Protein AF-A0A9P6A2V2-F1 (afdb_monomer_lite)

Secondary structure (DSSP, 8-state):
--HHHHHHHHHHSTTTHHHHHHH-S-TT-TT--HHHHHHHHHTT-SHHHHHHHHHHHHHH-TTTT-GGGG-HHHHHHHHTT-HHHHHHHHHHTS-----HHHHHHHHHHHTT-

Sequence (113 aa):
MTFPFVHQYAVDTPSTSAQALALAPNASDPSISNDTMNAVRALVLEDRLSFASGMWFYKASGPEKIGCTGNSTLVEGLKAETEQGWADYITNCIFTTVTDERKSVWRKTLAAI

Structure (mmCIF, N/CA/C/O backbone):
data_AF-A0A9P6A2V2-F1
#
_entry.id   AF-A0A9P6A2V2-F1
#
loop_
_atom_site.group_PDB
_atom_site.id
_atom_site.type_symbol
_atom_site.label_atom_id
_atom_site.label_alt_id
_atom_site.label_comp_id
_atom_site.label_asym_id
_atom_site.label_entity_id
_atom_site.label_seq_id
_atom_site.pdbx_PDB_ins_code
_atom_site.Cartn_x
_atom_site.Cartn_y
_atom_site.Cartn_z
_atom_site.occupancy
_atom_site.B_iso_or_equiv
_atom_site.auth_seq_id
_atom_site.auth_comp_id
_atom_site.auth_asym_id
_atom_site.auth_atom_id
_atom_site.pdbx_PDB_model_num
ATOM 1 N N . MET A 1 1 ? 3.263 9.381 -7.282 1.00 50.22 1 MET A N 1
ATOM 2 C CA . MET A 1 1 ? 3.540 8.273 -8.223 1.00 50.22 1 MET A CA 1
ATOM 3 C C . MET A 1 1 ? 3.816 7.029 -7.379 1.00 50.22 1 MET A C 1
ATOM 5 O O . MET A 1 1 ? 4.692 7.097 -6.531 1.00 50.22 1 MET A O 1
ATOM 9 N N . THR A 1 2 ? 3.025 5.957 -7.501 1.00 78.12 2 THR A N 1
ATOM 10 C CA . THR A 1 2 ? 3.068 4.754 -6.626 1.00 78.12 2 THR A CA 1
ATOM 11 C C . THR A 1 2 ? 4.032 3.664 -7.109 1.00 78.12 2 THR A C 1
ATOM 13 O O . THR A 1 2 ? 4.182 2.638 -6.448 1.00 78.12 2 THR A O 1
ATOM 16 N N . PHE A 1 3 ? 4.694 3.884 -8.250 1.00 92.19 3 PHE A N 1
ATOM 17 C CA . PHE A 1 3 ? 5.573 2.909 -8.896 1.00 92.19 3 PHE A CA 1
ATOM 18 C C . PHE A 1 3 ? 6.668 2.332 -7.979 1.00 92.19 3 PHE A C 1
ATOM 20 O O . PHE A 1 3 ? 6.820 1.110 -7.998 1.00 92.19 3 PHE A O 1
ATOM 27 N N . PRO A 1 4 ? 7.347 3.115 -7.109 1.00 94.00 4 PRO A N 1
ATOM 28 C CA . PRO A 1 4 ? 8.347 2.555 -6.199 1.00 94.00 4 PRO A CA 1
ATOM 29 C C . PRO A 1 4 ? 7.811 1.429 -5.305 1.00 94.00 4 PRO A C 1
ATOM 31 O O . PRO A 1 4 ? 8.504 0.440 -5.097 1.00 94.00 4 PRO A O 1
ATOM 34 N N . PHE A 1 5 ? 6.564 1.523 -4.829 1.00 95.12 5 PHE A N 1
ATOM 35 C CA . PHE A 1 5 ? 5.960 0.470 -4.006 1.00 95.12 5 PHE A CA 1
ATOM 36 C C . PHE A 1 5 ? 5.561 -0.761 -4.821 1.00 95.12 5 PHE A C 1
ATOM 38 O O . PHE A 1 5 ? 5.755 -1.880 -4.360 1.00 95.12 5 PHE A O 1
ATOM 45 N N . VAL A 1 6 ? 5.035 -0.573 -6.037 1.00 96.69 6 VAL A N 1
ATOM 46 C CA . VAL A 1 6 ? 4.696 -1.692 -6.937 1.00 96.69 6 VAL A CA 1
ATOM 47 C C . VAL A 1 6 ? 5.953 -2.473 -7.311 1.00 96.69 6 VAL A C 1
ATOM 49 O O . VAL A 1 6 ? 5.963 -3.700 -7.247 1.00 96.69 6 VAL A O 1
ATOM 52 N N . HIS A 1 7 ? 7.024 -1.758 -7.658 1.00 97.94 7 HIS A N 1
ATOM 53 C CA . HIS A 1 7 ? 8.320 -2.359 -7.941 1.00 97.94 7 HIS A CA 1
ATOM 54 C C . HIS A 1 7 ? 8.876 -3.091 -6.723 1.00 97.94 7 HIS A C 1
ATOM 56 O O . HIS A 1 7 ? 9.209 -4.268 -6.827 1.00 97.94 7 HIS A O 1
ATOM 62 N N . GLN A 1 8 ? 8.892 -2.440 -5.557 1.00 97.88 8 GLN A N 1
ATOM 63 C CA . GLN A 1 8 ? 9.385 -3.056 -4.331 1.00 97.88 8 GLN A CA 1
ATOM 64 C C . GLN A 1 8 ? 8.615 -4.339 -3.989 1.00 97.88 8 GLN A C 1
ATOM 66 O O . GLN A 1 8 ? 9.236 -5.339 -3.639 1.00 97.88 8 GLN A O 1
ATOM 71 N N . TYR A 1 9 ? 7.289 -4.349 -4.145 1.00 98.25 9 TYR A N 1
ATOM 72 C CA . TYR A 1 9 ? 6.484 -5.549 -3.923 1.00 98.25 9 TYR A CA 1
ATOM 73 C C . TYR A 1 9 ? 6.836 -6.680 -4.896 1.00 98.25 9 TYR A C 1
ATOM 75 O O . TYR A 1 9 ? 6.974 -7.836 -4.489 1.00 98.25 9 TYR A O 1
ATOM 83 N N . ALA A 1 10 ? 7.021 -6.352 -6.177 1.00 98.19 10 ALA A N 1
ATOM 84 C CA . ALA A 1 10 ? 7.418 -7.321 -7.192 1.00 98.19 10 ALA A CA 1
ATOM 85 C C . ALA A 1 10 ? 8.833 -7.877 -6.942 1.00 98.19 10 ALA A C 1
ATOM 87 O O . ALA A 1 10 ? 9.075 -9.054 -7.208 1.00 98.19 10 ALA A O 1
ATOM 88 N N . VAL A 1 11 ? 9.747 -7.068 -6.393 1.00 98.19 11 VAL A N 1
ATOM 89 C CA . VAL A 1 11 ? 11.096 -7.494 -5.982 1.00 98.19 11 VAL A CA 1
ATOM 90 C C . VAL A 1 11 ? 11.069 -8.364 -4.725 1.00 98.19 11 VAL A C 1
ATOM 92 O O . VAL A 1 11 ? 11.776 -9.368 -4.672 1.00 98.19 11 VAL A O 1
ATOM 95 N N . ASP A 1 12 ? 10.247 -8.023 -3.735 1.00 97.88 12 ASP A N 1
ATOM 96 C CA . ASP A 1 12 ? 10.107 -8.792 -2.490 1.00 97.88 12 ASP A CA 1
ATOM 97 C C . ASP A 1 12 ? 9.397 -10.136 -2.694 1.00 97.88 12 ASP A C 1
ATOM 99 O O . ASP A 1 12 ? 9.516 -11.041 -1.869 1.00 97.88 12 ASP A O 1
ATOM 103 N N . THR A 1 13 ? 8.641 -10.268 -3.783 1.00 97.94 13 THR A N 1
ATOM 104 C CA . THR A 1 13 ? 7.893 -11.477 -4.121 1.00 97.94 13 THR A CA 1
ATOM 105 C C . THR A 1 13 ? 8.802 -12.467 -4.866 1.00 97.94 13 THR A C 1
ATOM 107 O O . THR A 1 13 ? 9.198 -12.197 -6.004 1.00 97.94 13 THR A O 1
ATOM 110 N N . PRO A 1 14 ? 9.119 -13.650 -4.292 1.00 97.44 14 PRO A N 1
ATOM 111 C CA . PRO A 1 14 ? 10.122 -14.555 -4.864 1.00 97.44 14 PRO A CA 1
ATOM 112 C C . PRO A 1 14 ? 9.838 -15.002 -6.303 1.00 97.44 14 PRO A C 1
ATOM 114 O O . PRO A 1 14 ? 10.764 -15.145 -7.096 1.00 97.44 14 PRO A O 1
ATOM 117 N N . SER A 1 15 ? 8.565 -15.194 -6.662 1.00 97.31 15 SER A N 1
ATOM 118 C CA . SER A 1 15 ? 8.161 -15.632 -8.004 1.00 97.31 15 SER A CA 1
ATOM 119 C C . SER A 1 15 ? 8.323 -14.561 -9.086 1.00 97.31 15 SER A C 1
ATOM 121 O O . SER A 1 15 ? 8.343 -14.902 -10.265 1.00 97.31 15 SER A O 1
ATOM 123 N N . THR A 1 16 ? 8.445 -13.283 -8.717 1.00 98.19 16 THR A N 1
ATOM 124 C CA . THR A 1 16 ? 8.489 -12.150 -9.661 1.00 98.19 16 THR A CA 1
ATOM 125 C C . THR A 1 16 ? 9.785 -11.345 -9.582 1.00 98.19 16 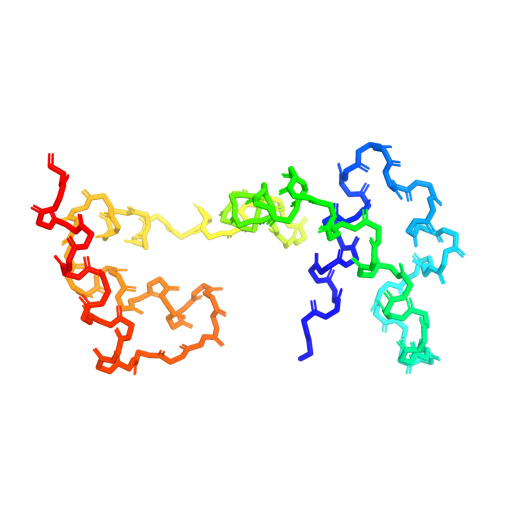THR A C 1
ATOM 127 O O . THR A 1 16 ? 10.076 -10.581 -10.501 1.00 98.19 16 THR A O 1
ATOM 130 N N . SER A 1 17 ? 10.590 -11.546 -8.534 1.00 98.31 17 SER A N 1
ATOM 131 C CA . SER A 1 17 ? 11.760 -10.723 -8.204 1.00 98.31 17 SER A CA 1
ATOM 132 C C . SER A 1 17 ? 12.749 -10.554 -9.358 1.00 98.31 17 SER A C 1
ATOM 134 O O . SER A 1 17 ? 13.068 -9.433 -9.758 1.00 98.31 17 SER A O 1
ATOM 136 N N . ALA A 1 18 ? 13.171 -11.667 -9.966 1.00 98.56 18 ALA A N 1
ATOM 137 C CA . ALA A 1 18 ? 14.126 -11.647 -11.071 1.00 98.56 18 ALA A CA 1
ATOM 138 C C . ALA A 1 18 ? 13.593 -10.882 -12.297 1.00 98.56 18 ALA A C 1
ATOM 140 O O . ALA A 1 18 ? 14.336 -10.133 -12.928 1.00 98.56 18 ALA A O 1
ATOM 141 N N . GLN A 1 19 ? 12.303 -11.032 -12.616 1.00 98.38 19 GLN A N 1
ATOM 142 C CA . GLN A 1 19 ? 11.676 -10.347 -13.751 1.00 98.38 19 GLN A CA 1
ATOM 143 C C . GLN A 1 19 ? 11.505 -8.848 -13.476 1.00 98.38 19 GLN A C 1
ATOM 145 O O . GLN A 1 19 ? 11.775 -8.030 -14.353 1.00 98.38 19 GLN A O 1
ATOM 150 N N . ALA A 1 20 ? 11.122 -8.475 -12.252 1.00 98.12 20 ALA A N 1
ATOM 151 C CA . ALA A 1 20 ? 10.985 -7.078 -11.848 1.00 98.12 20 ALA A CA 1
ATOM 152 C C . ALA A 1 20 ? 12.324 -6.325 -11.918 1.00 98.12 20 ALA A C 1
ATOM 154 O O . ALA A 1 20 ? 12.378 -5.222 -12.463 1.00 98.12 20 ALA A O 1
ATOM 155 N N . LEU A 1 21 ? 13.411 -6.939 -11.433 1.00 98.25 21 LEU A N 1
ATOM 156 C CA . LEU A 1 21 ? 14.760 -6.365 -11.501 1.00 98.25 21 LEU A CA 1
ATOM 157 C C . LEU A 1 21 ? 15.297 -6.285 -12.935 1.00 98.25 21 LEU A C 1
ATOM 159 O O . LEU A 1 21 ? 15.990 -5.327 -13.262 1.00 98.25 21 LEU A O 1
ATOM 163 N N . ALA A 1 22 ? 14.967 -7.254 -13.795 1.00 98.25 22 ALA A N 1
ATOM 164 C CA . ALA A 1 22 ? 15.353 -7.220 -15.205 1.00 98.25 22 ALA A CA 1
ATOM 165 C C . ALA A 1 22 ? 14.644 -6.096 -15.982 1.00 98.25 22 ALA A C 1
ATOM 167 O O . ALA A 1 22 ? 15.255 -5.467 -16.841 1.00 98.25 22 ALA A O 1
ATOM 168 N N . LEU A 1 23 ? 13.370 -5.832 -15.673 1.00 97.94 23 LEU A N 1
ATOM 169 C CA . LEU A 1 23 ? 12.594 -4.751 -16.288 1.00 97.94 23 LEU A CA 1
ATOM 170 C C . LEU A 1 23 ? 13.017 -3.368 -15.780 1.00 97.94 23 LEU A C 1
ATOM 172 O O . LEU A 1 23 ? 13.120 -2.427 -16.562 1.00 97.94 23 LEU A O 1
ATOM 176 N N . ALA A 1 24 ? 13.248 -3.238 -14.474 1.00 97.19 24 ALA A N 1
ATOM 177 C CA . ALA A 1 24 ? 13.623 -1.986 -13.832 1.00 97.19 24 ALA A CA 1
ATOM 178 C C . ALA A 1 24 ? 14.625 -2.249 -12.693 1.00 97.19 24 ALA A C 1
ATOM 180 O O . ALA A 1 24 ? 14.218 -2.539 -11.571 1.00 97.19 24 ALA A O 1
ATOM 181 N N . PRO A 1 25 ? 15.940 -2.125 -12.928 1.00 96.00 25 PRO A N 1
ATOM 182 C CA . PRO A 1 25 ? 16.942 -2.341 -11.880 1.00 96.00 25 PRO A CA 1
ATOM 183 C C . PRO A 1 25 ? 16.895 -1.294 -10.755 1.00 96.00 25 PRO A C 1
ATOM 185 O O . PRO A 1 25 ? 17.277 -1.579 -9.623 1.00 96.00 25 PRO A O 1
ATOM 188 N N . ASN A 1 26 ? 16.428 -0.078 -11.061 1.00 93.62 26 ASN A N 1
ATOM 189 C CA . ASN A 1 26 ? 16.331 1.037 -10.122 1.00 93.62 26 ASN A CA 1
ATOM 190 C C . ASN A 1 26 ? 14.974 1.741 -10.260 1.00 93.62 26 ASN A C 1
ATOM 192 O O . ASN A 1 26 ? 14.769 2.512 -11.190 1.00 93.62 26 ASN A O 1
ATOM 196 N N . ALA A 1 27 ? 14.065 1.527 -9.308 1.00 92.06 27 ALA A N 1
ATOM 197 C CA . ALA A 1 27 ? 12.713 2.097 -9.344 1.00 92.06 27 ALA A CA 1
ATOM 198 C C . ALA A 1 27 ? 12.646 3.631 -9.252 1.00 92.06 27 ALA A C 1
ATOM 200 O O . ALA A 1 27 ? 11.588 4.208 -9.502 1.00 92.06 27 ALA A O 1
ATOM 201 N N . SER A 1 28 ? 13.748 4.281 -8.869 1.00 91.00 28 SER A N 1
ATOM 202 C CA . SER A 1 28 ? 13.853 5.740 -8.763 1.00 91.00 28 SER A CA 1
ATOM 203 C C . SER A 1 28 ? 14.384 6.396 -10.038 1.00 91.00 28 SER A C 1
ATOM 205 O O . SER A 1 28 ? 14.526 7.617 -10.071 1.00 91.00 28 SER A O 1
ATOM 207 N N . ASP A 1 29 ? 14.713 5.615 -11.071 1.00 93.38 29 ASP A N 1
ATOM 208 C CA . ASP A 1 29 ? 15.178 6.147 -12.348 1.00 93.38 29 ASP A CA 1
ATOM 209 C C . ASP A 1 29 ? 14.029 6.883 -13.074 1.00 93.38 29 ASP A C 1
ATOM 211 O O . ASP A 1 29 ? 13.029 6.255 -13.440 1.00 93.38 29 ASP A O 1
ATOM 215 N N . PRO A 1 30 ? 14.142 8.208 -13.303 1.00 90.19 30 PRO A N 1
ATOM 216 C CA . PRO A 1 30 ? 13.090 8.992 -13.946 1.00 90.19 30 PRO A CA 1
ATOM 217 C C . PRO A 1 30 ? 12.917 8.678 -15.441 1.00 90.19 30 PRO A C 1
ATOM 219 O O . PRO A 1 30 ? 11.958 9.152 -16.044 1.00 90.19 30 PRO A O 1
ATOM 222 N N . SER A 1 31 ? 13.831 7.914 -16.050 1.00 94.00 31 SER A N 1
ATOM 223 C CA . SER A 1 31 ? 13.770 7.521 -17.463 1.00 94.00 31 SER A CA 1
ATOM 224 C C . SER A 1 31 ? 12.920 6.272 -17.725 1.00 94.00 31 SER A C 1
ATOM 226 O O . SER A 1 31 ? 12.670 5.937 -18.886 1.00 94.00 31 SER A O 1
ATOM 228 N N . ILE A 1 32 ? 12.445 5.592 -16.673 1.00 94.69 32 ILE A N 1
ATOM 229 C CA . ILE A 1 32 ? 11.584 4.414 -16.810 1.00 94.69 32 ILE A CA 1
ATOM 230 C C . ILE A 1 32 ? 10.297 4.806 -17.540 1.00 94.69 32 ILE A C 1
ATOM 232 O O . ILE A 1 32 ? 9.544 5.676 -17.101 1.00 94.69 32 ILE A O 1
ATOM 236 N N . SER A 1 33 ? 10.025 4.130 -18.656 1.00 96.12 33 SER A N 1
ATOM 237 C CA . SER A 1 33 ? 8.819 4.361 -19.445 1.00 96.12 33 SER A CA 1
ATOM 238 C C . SER A 1 33 ? 7.570 3.829 -18.740 1.00 96.12 33 SER A C 1
ATOM 240 O O . SER A 1 33 ? 7.622 2.873 -17.960 1.00 96.12 33 SER A O 1
ATOM 242 N N . ASN A 1 34 ? 6.409 4.394 -19.081 1.00 95.94 34 ASN A N 1
ATOM 243 C CA . ASN A 1 34 ? 5.120 3.874 -18.615 1.00 95.94 34 ASN A CA 1
ATOM 244 C C . ASN A 1 34 ? 4.921 2.397 -18.994 1.00 95.94 34 ASN A C 1
ATOM 246 O O . ASN A 1 34 ? 4.334 1.648 -18.216 1.00 95.94 34 ASN A O 1
ATOM 250 N N . ASP A 1 35 ? 5.434 1.962 -20.147 1.00 97.69 35 ASP A N 1
ATOM 251 C CA . ASP A 1 35 ? 5.345 0.567 -20.588 1.00 97.69 35 ASP A CA 1
ATOM 252 C C . ASP A 1 35 ? 6.126 -0.364 -19.657 1.00 97.69 35 ASP A C 1
ATOM 254 O O . ASP A 1 35 ? 5.597 -1.389 -19.230 1.00 97.69 35 ASP A O 1
ATOM 258 N N . THR A 1 36 ? 7.336 0.028 -19.248 1.00 97.75 36 THR A N 1
ATOM 259 C CA . THR A 1 36 ? 8.113 -0.716 -18.249 1.00 97.75 36 THR A CA 1
ATOM 260 C C . THR A 1 36 ? 7.410 -0.722 -16.890 1.00 97.75 36 THR A C 1
ATOM 262 O O . THR A 1 36 ? 7.323 -1.773 -16.251 1.00 97.75 36 THR A O 1
ATOM 265 N N . MET A 1 37 ? 6.846 0.412 -16.453 1.00 97.31 37 MET A N 1
ATOM 266 C CA . MET A 1 37 ? 6.080 0.467 -15.200 1.00 97.31 37 MET A CA 1
ATOM 267 C C . MET A 1 37 ? 4.873 -0.480 -15.228 1.00 97.31 37 MET A C 1
ATOM 269 O O . MET A 1 37 ? 4.612 -1.195 -14.257 1.00 97.31 37 MET A O 1
ATOM 273 N N . ASN A 1 38 ? 4.157 -0.520 -16.353 1.00 97.75 38 ASN A N 1
ATOM 274 C CA . ASN A 1 38 ? 3.017 -1.405 -16.561 1.00 97.75 38 ASN A CA 1
ATOM 275 C C . ASN A 1 38 ? 3.434 -2.878 -16.636 1.00 97.75 38 ASN A C 1
ATOM 277 O O . ASN A 1 38 ? 2.732 -3.723 -16.082 1.00 97.75 38 ASN A O 1
ATOM 281 N N . ALA A 1 39 ? 4.578 -3.186 -17.252 1.00 98.25 39 ALA A N 1
ATOM 282 C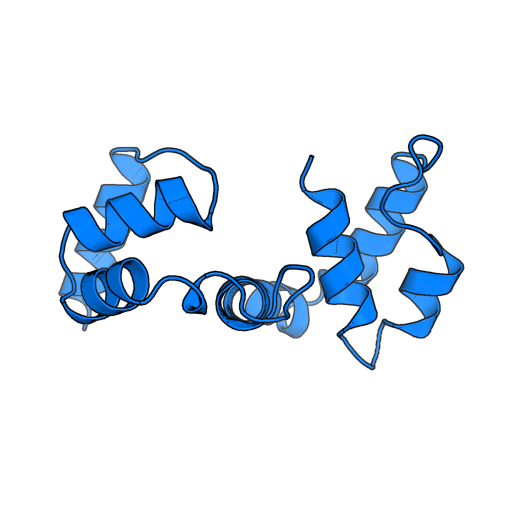 CA . ALA A 1 39 ? 5.124 -4.539 -17.305 1.00 98.25 39 ALA A CA 1
ATOM 283 C C . ALA A 1 39 ? 5.464 -5.064 -15.901 1.00 98.25 39 ALA A C 1
ATOM 285 O O . ALA A 1 39 ? 5.063 -6.171 -15.554 1.00 98.25 39 ALA A O 1
ATOM 286 N N . VAL A 1 40 ? 6.113 -4.251 -15.057 1.00 98.19 40 VAL A N 1
ATOM 287 C CA . VAL A 1 40 ? 6.380 -4.606 -13.650 1.00 98.19 40 VAL A CA 1
ATOM 288 C C . VAL A 1 40 ? 5.075 -4.779 -12.874 1.00 98.19 40 VAL A C 1
ATOM 290 O O . VAL A 1 40 ? 4.918 -5.759 -12.149 1.00 98.19 40 VAL A O 1
ATOM 293 N N . ARG A 1 41 ? 4.108 -3.865 -13.046 1.00 97.69 41 ARG A N 1
ATOM 294 C CA . ARG A 1 41 ? 2.791 -3.974 -12.403 1.00 97.69 41 ARG A CA 1
ATOM 295 C C . ARG A 1 41 ? 2.095 -5.284 -12.771 1.00 97.69 41 ARG A C 1
ATOM 297 O O . ARG A 1 41 ? 1.533 -5.921 -11.888 1.00 97.69 41 ARG A O 1
ATOM 304 N N . ALA A 1 42 ? 2.140 -5.692 -14.038 1.00 98.12 42 ALA A N 1
ATOM 305 C CA . ALA A 1 42 ? 1.476 -6.901 -14.519 1.00 98.12 42 ALA A CA 1
ATOM 306 C C . ALA A 1 42 ? 1.955 -8.183 -13.816 1.00 98.12 42 ALA A C 1
ATOM 308 O O . ALA A 1 42 ? 1.155 -9.099 -13.639 1.00 98.12 42 ALA A O 1
ATOM 309 N N . LEU A 1 43 ? 3.209 -8.224 -13.346 1.00 98.12 43 LEU A N 1
ATOM 310 C CA . LEU A 1 43 ? 3.765 -9.373 -12.620 1.00 98.12 43 LEU A CA 1
ATOM 311 C C . LEU A 1 43 ? 3.010 -9.696 -11.323 1.00 98.12 43 LEU A C 1
ATOM 313 O O . LEU A 1 43 ? 3.017 -10.841 -10.883 1.00 98.12 43 LEU A O 1
ATOM 317 N N . VAL A 1 44 ? 2.366 -8.700 -10.709 1.00 97.69 44 VAL A N 1
ATOM 318 C CA . VAL A 1 44 ? 1.725 -8.812 -9.388 1.00 97.69 44 VAL A CA 1
ATOM 319 C C . VAL A 1 44 ? 0.203 -8.627 -9.433 1.00 97.69 44 VAL A C 1
ATOM 321 O O . VAL A 1 44 ? -0.422 -8.416 -8.396 1.00 97.69 44 VAL A O 1
ATOM 324 N N . LEU A 1 45 ? -0.407 -8.689 -10.624 1.00 96.88 45 LEU A N 1
ATOM 325 C CA . LEU A 1 45 ? -1.865 -8.567 -10.791 1.00 96.88 45 LEU A CA 1
ATOM 326 C C . LEU A 1 45 ? -2.625 -9.890 -10.695 1.00 96.88 45 LEU A C 1
ATOM 328 O O . LEU A 1 45 ? -3.850 -9.858 -10.639 1.00 96.88 45 LEU A O 1
ATOM 332 N N . GLU A 1 46 ? -1.934 -11.028 -10.668 1.00 96.69 46 GLU A N 1
ATOM 333 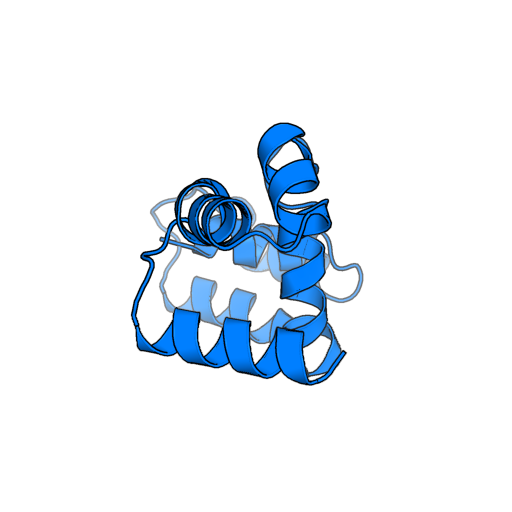C CA . GLU A 1 46 ? -2.569 -12.317 -10.374 1.00 96.69 46 GLU A CA 1
ATOM 334 C C . GLU A 1 46 ? -3.267 -12.259 -9.005 1.00 96.69 46 GLU A C 1
ATOM 336 O O . GLU A 1 46 ? -2.742 -11.648 -8.072 1.00 96.69 46 GLU A O 1
ATOM 341 N N . ASP A 1 47 ? -4.459 -12.854 -8.891 1.00 95.94 47 ASP A N 1
ATOM 342 C CA . ASP A 1 47 ? -5.372 -12.713 -7.745 1.00 95.94 47 ASP A CA 1
ATOM 343 C C . ASP A 1 47 ? -4.675 -12.852 -6.388 1.00 95.94 47 ASP A C 1
ATOM 345 O O . ASP A 1 47 ? -4.848 -12.010 -5.502 1.00 95.94 47 ASP A O 1
ATOM 349 N N . ARG A 1 48 ? -3.831 -13.875 -6.221 1.00 96.50 48 ARG A N 1
ATOM 350 C CA . ARG A 1 48 ? -3.128 -14.104 -4.958 1.00 96.50 48 ARG A CA 1
ATOM 351 C C . ARG A 1 48 ? -2.182 -12.956 -4.610 1.00 96.50 48 ARG A C 1
ATOM 353 O O . ARG A 1 48 ? -2.140 -12.531 -3.453 1.00 96.50 48 ARG A O 1
ATOM 360 N N . LEU A 1 49 ? -1.403 -12.481 -5.579 1.00 97.50 49 LEU A N 1
ATOM 361 C CA . LEU A 1 49 ? -0.426 -11.409 -5.376 1.00 97.50 49 LEU A CA 1
ATOM 362 C C . LEU A 1 49 ? -1.114 -10.052 -5.230 1.00 97.50 49 LEU A C 1
ATOM 364 O O . LEU A 1 49 ? -0.769 -9.272 -4.344 1.00 97.50 49 LEU A O 1
ATOM 368 N N . SER A 1 50 ? -2.142 -9.790 -6.032 1.00 96.88 50 SER A N 1
ATOM 369 C CA . SER A 1 50 ? -2.887 -8.537 -5.952 1.00 96.88 50 SER A CA 1
ATOM 370 C C . SER A 1 50 ? -3.564 -8.380 -4.586 1.00 96.88 50 SER A C 1
ATOM 372 O O . SER A 1 50 ? -3.450 -7.316 -3.976 1.00 96.88 50 SER A O 1
ATOM 374 N N . PHE A 1 51 ? -4.149 -9.447 -4.027 1.00 96.81 51 PHE A N 1
ATOM 375 C CA . PHE A 1 51 ? -4.703 -9.431 -2.671 1.00 96.81 51 PHE A CA 1
ATOM 376 C C . PHE A 1 51 ? -3.612 -9.307 -1.595 1.00 96.81 51 PHE A C 1
ATOM 378 O O . PHE A 1 51 ? -3.708 -8.473 -0.691 1.00 96.81 51 PHE A O 1
ATOM 385 N N . ALA A 1 52 ? -2.542 -10.104 -1.696 1.00 97.62 52 ALA A N 1
ATOM 386 C CA . ALA A 1 52 ? -1.452 -10.089 -0.719 1.00 97.62 52 ALA A CA 1
ATOM 387 C C . ALA A 1 52 ? -0.707 -8.743 -0.665 1.00 97.62 52 ALA A C 1
ATOM 389 O O . ALA A 1 52 ? -0.174 -8.384 0.390 1.00 97.62 52 ALA A O 1
ATOM 390 N N . SER A 1 53 ? -0.715 -7.974 -1.759 1.00 97.25 53 SER A N 1
ATOM 391 C CA . SER A 1 53 ? -0.077 -6.658 -1.839 1.00 97.25 53 SER A CA 1
ATOM 392 C C . SER A 1 53 ? -0.565 -5.681 -0.762 1.00 97.25 53 SER A C 1
ATOM 394 O O . SER A 1 53 ? 0.242 -4.924 -0.227 1.00 97.25 53 SER A O 1
ATOM 396 N N . GLY A 1 54 ? -1.845 -5.732 -0.366 1.00 95.19 54 GLY A N 1
ATOM 397 C CA . GLY A 1 54 ? -2.391 -4.848 0.669 1.00 95.19 54 GLY A CA 1
ATOM 398 C C . GLY A 1 54 ? -1.766 -5.102 2.043 1.00 95.19 54 GLY A C 1
ATOM 399 O O . GLY A 1 54 ? -1.330 -4.173 2.727 1.00 95.19 54 GLY A O 1
ATOM 400 N N . MET A 1 55 ? -1.642 -6.375 2.425 1.00 96.19 55 MET A N 1
ATOM 401 C CA . MET A 1 55 ? -1.000 -6.758 3.686 1.00 96.19 55 MET A CA 1
ATOM 402 C C . MET A 1 55 ? 0.514 -6.572 3.652 1.00 96.19 55 MET A C 1
ATOM 404 O O . MET A 1 55 ? 1.096 -6.171 4.663 1.00 96.19 55 MET A O 1
ATOM 408 N N . TRP A 1 56 ? 1.153 -6.828 2.507 1.00 97.88 56 TRP A N 1
ATOM 409 C CA . TRP A 1 56 ? 2.559 -6.486 2.318 1.00 97.88 56 TRP A CA 1
ATOM 410 C C . TRP A 1 56 ? 2.774 -4.979 2.479 1.00 97.88 56 TRP A C 1
ATOM 412 O O . TRP A 1 56 ? 3.666 -4.581 3.221 1.00 97.88 56 TRP A O 1
ATOM 422 N N . PHE A 1 57 ? 1.927 -4.135 1.883 1.00 96.69 57 PHE A N 1
ATOM 423 C CA . PHE A 1 57 ? 2.065 -2.686 2.001 1.00 96.69 57 PHE A CA 1
ATOM 424 C C . PHE A 1 57 ? 1.967 -2.246 3.461 1.00 96.69 57 PHE A C 1
ATOM 426 O O . PHE A 1 57 ? 2.819 -1.502 3.944 1.00 96.69 57 PHE A O 1
ATOM 433 N N . TYR A 1 58 ? 0.981 -2.780 4.186 1.00 96.50 58 TYR A N 1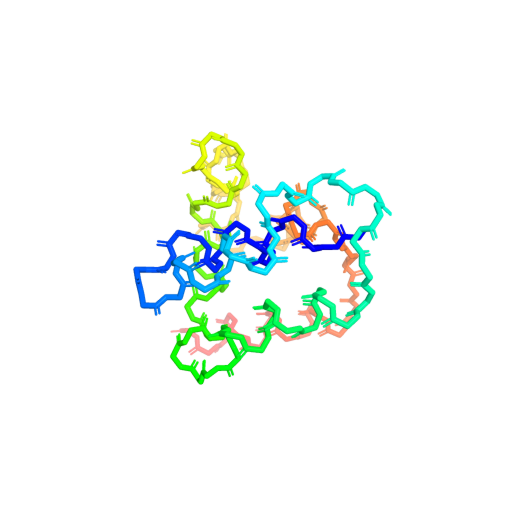
ATOM 434 C CA . TYR A 1 58 ? 0.795 -2.506 5.605 1.00 96.50 58 TYR A CA 1
ATOM 435 C C . TYR A 1 58 ? 2.000 -2.916 6.469 1.00 96.50 58 TYR A C 1
ATOM 437 O O . TYR A 1 58 ? 2.351 -2.171 7.380 1.00 96.50 58 TYR A O 1
ATOM 445 N N . LYS A 1 59 ? 2.646 -4.061 6.203 1.00 96.75 59 LYS A N 1
ATOM 446 C CA . LYS A 1 59 ? 3.689 -4.615 7.093 1.00 96.75 59 LYS A CA 1
ATOM 447 C C . LYS A 1 59 ? 5.132 -4.390 6.651 1.00 96.75 59 LYS A C 1
ATOM 449 O O . LYS A 1 59 ? 6.007 -4.382 7.503 1.00 96.75 59 LYS A O 1
ATOM 454 N N . ALA A 1 60 ? 5.384 -4.292 5.351 1.00 97.19 60 ALA A N 1
ATOM 455 C CA . ALA A 1 60 ? 6.709 -4.507 4.770 1.00 97.19 60 ALA A CA 1
ATOM 456 C C . ALA A 1 60 ? 7.093 -3.502 3.674 1.00 97.19 60 ALA A C 1
ATOM 458 O O . ALA A 1 60 ? 8.217 -3.558 3.176 1.00 97.19 60 ALA A O 1
ATOM 459 N N . SER A 1 61 ? 6.206 -2.580 3.287 1.00 95.44 61 SER A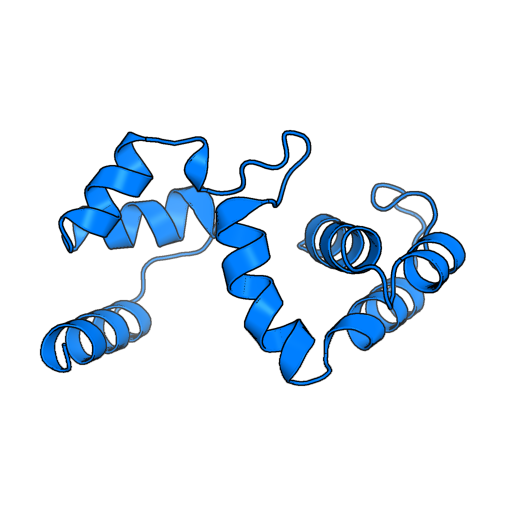 N 1
ATOM 460 C CA . SER A 1 61 ? 6.590 -1.524 2.346 1.00 95.44 61 SER A CA 1
ATOM 461 C C . SER A 1 61 ? 7.611 -0.553 2.948 1.00 95.44 61 SER A C 1
ATOM 463 O O . SER A 1 61 ? 7.790 -0.460 4.167 1.00 95.44 61 SER A O 1
ATOM 465 N N . GLY A 1 62 ? 8.283 0.186 2.068 1.00 93.12 62 GLY A N 1
ATOM 466 C CA . GLY A 1 62 ? 9.253 1.206 2.444 1.00 93.12 62 GLY A CA 1
ATOM 467 C C . GLY A 1 62 ? 10.659 0.645 2.687 1.00 93.12 62 GLY A C 1
ATOM 468 O O . GLY A 1 62 ? 10.856 -0.572 2.729 1.00 93.12 62 GLY A O 1
ATOM 469 N N . PRO A 1 63 ? 11.669 1.519 2.794 1.00 91.12 63 PRO A N 1
ATOM 470 C CA . PRO A 1 63 ? 13.076 1.118 2.872 1.00 91.12 63 PRO A CA 1
ATOM 471 C C . PRO A 1 63 ? 13.393 0.288 4.123 1.00 91.12 63 PRO A C 1
ATOM 473 O O . PRO A 1 63 ? 14.185 -0.646 4.055 1.00 91.12 63 PRO A O 1
ATOM 476 N N . GLU A 1 64 ? 12.724 0.579 5.237 1.00 94.56 64 GLU A N 1
ATOM 477 C CA . GLU A 1 64 ? 12.912 -0.098 6.527 1.00 94.56 64 GLU A CA 1
ATOM 478 C C . GLU A 1 64 ? 12.118 -1.406 6.651 1.00 94.56 64 GLU A C 1
ATOM 480 O O . GLU A 1 64 ? 12.264 -2.116 7.640 1.00 94.56 64 GLU A O 1
ATOM 485 N N . LYS A 1 65 ? 11.287 -1.743 5.654 1.00 95.19 65 LYS A N 1
ATOM 486 C CA . LYS A 1 65 ? 10.437 -2.946 5.642 1.00 95.19 65 LYS A CA 1
ATOM 487 C C . LYS A 1 65 ? 9.471 -3.049 6.827 1.00 95.19 65 LYS A C 1
ATOM 489 O O . LYS A 1 65 ? 9.191 -4.143 7.307 1.00 95.19 65 LYS A O 1
ATOM 494 N N . ILE A 1 66 ? 8.936 -1.910 7.263 1.00 95.44 66 ILE A N 1
ATOM 495 C CA . ILE A 1 66 ? 7.976 -1.822 8.377 1.00 95.44 66 ILE A CA 1
ATOM 496 C C . ILE A 1 66 ? 6.589 -1.313 7.958 1.00 95.44 66 ILE A C 1
ATOM 498 O O . ILE A 1 66 ? 5.668 -1.314 8.777 1.00 95.44 66 ILE A O 1
ATOM 502 N N . GLY A 1 67 ? 6.404 -0.885 6.704 1.00 94.69 67 GLY A N 1
ATOM 503 C CA . GLY A 1 67 ? 5.137 -0.359 6.193 1.00 94.69 67 GLY A CA 1
ATOM 504 C C . GLY A 1 67 ? 4.483 0.668 7.124 1.00 94.69 67 GLY A C 1
ATOM 505 O O . GLY A 1 67 ? 5.136 1.565 7.650 1.00 94.69 67 GLY A O 1
ATOM 506 N N . CYS A 1 68 ? 3.188 0.495 7.378 1.00 94.81 68 CYS A N 1
ATOM 507 C CA . CYS A 1 68 ? 2.423 1.306 8.328 1.00 94.81 68 CYS A CA 1
ATOM 508 C C . CYS A 1 68 ? 2.686 0.937 9.792 1.00 94.81 68 CYS A C 1
ATOM 510 O O . CYS A 1 68 ? 2.312 1.690 10.691 1.00 94.81 68 CYS A O 1
ATOM 512 N N . THR A 1 69 ? 3.287 -0.228 10.055 1.00 95.38 69 THR A N 1
ATOM 513 C CA . THR A 1 69 ? 3.501 -0.721 11.424 1.00 95.38 69 THR A CA 1
ATOM 514 C C . THR A 1 69 ? 4.629 -0.005 12.163 1.00 95.38 69 THR A C 1
ATOM 516 O O . THR A 1 69 ? 4.717 -0.126 13.382 1.00 95.38 69 THR A O 1
ATOM 519 N N . GLY A 1 70 ? 5.431 0.805 11.461 1.00 92.62 70 GLY A N 1
ATOM 520 C CA . GLY A 1 70 ? 6.411 1.706 12.075 1.00 92.62 70 GLY A CA 1
ATOM 521 C C . GLY A 1 70 ? 5.801 2.814 12.944 1.00 92.62 70 GLY A C 1
ATOM 522 O O . GLY A 1 70 ? 6.504 3.402 13.759 1.00 92.62 70 GLY A O 1
ATOM 523 N N . ASN A 1 71 ? 4.499 3.090 12.810 1.00 91.44 71 ASN A N 1
ATOM 524 C CA . ASN A 1 71 ? 3.780 4.061 13.632 1.00 91.44 71 ASN A CA 1
ATOM 525 C C . ASN A 1 71 ? 2.868 3.336 14.637 1.00 91.44 71 ASN A C 1
ATOM 527 O O . ASN A 1 71 ? 1.763 2.909 14.295 1.00 91.44 71 ASN A O 1
ATOM 531 N N . SER A 1 72 ? 3.318 3.208 15.889 1.00 91.25 72 SER A N 1
ATOM 532 C CA . SER A 1 72 ? 2.568 2.506 16.940 1.00 91.25 72 SER A CA 1
ATOM 533 C C . SER A 1 72 ? 1.216 3.152 17.242 1.00 91.25 72 SER A C 1
ATOM 535 O O . SER A 1 72 ? 0.240 2.429 17.420 1.00 91.25 72 SER A O 1
ATOM 537 N N . THR A 1 73 ? 1.118 4.485 17.219 1.00 91.00 73 THR A N 1
ATOM 538 C CA . THR A 1 73 ? -0.144 5.211 17.439 1.00 91.00 73 THR A CA 1
ATOM 539 C C . THR A 1 73 ? -1.179 4.881 16.366 1.00 91.00 73 THR A C 1
ATOM 541 O O . THR A 1 73 ? -2.340 4.631 16.684 1.00 91.00 73 THR A O 1
ATOM 544 N N . LEU A 1 74 ? -0.764 4.803 15.097 1.00 92.69 74 LEU A N 1
ATOM 545 C CA . LEU A 1 74 ? -1.636 4.366 14.003 1.00 92.69 74 LEU A CA 1
ATOM 546 C C . LEU A 1 74 ? -2.110 2.924 14.223 1.00 92.69 74 LEU A C 1
ATOM 548 O O . LEU A 1 74 ? -3.293 2.624 14.063 1.00 92.69 74 LEU A O 1
ATOM 552 N N . VAL A 1 75 ? -1.200 2.023 14.606 1.00 94.56 75 VAL A N 1
ATOM 553 C CA . VAL A 1 75 ? -1.528 0.613 14.867 1.00 94.56 75 VAL A CA 1
ATOM 554 C C . VAL A 1 75 ? -2.515 0.476 16.028 1.00 94.56 75 VAL A C 1
ATOM 556 O O . VAL A 1 75 ? -3.458 -0.309 15.941 1.00 94.56 75 VAL A O 1
ATOM 559 N N . GLU A 1 76 ? -2.322 1.229 17.107 1.00 95.62 76 GLU A N 1
ATOM 560 C CA . GLU A 1 76 ? -3.228 1.263 18.257 1.00 95.62 76 GLU A CA 1
ATOM 561 C C . GLU A 1 76 ? -4.602 1.822 17.880 1.00 95.62 76 GLU A C 1
ATOM 563 O O . GLU A 1 76 ? -5.616 1.223 18.235 1.00 95.62 76 GLU A O 1
ATOM 568 N N . GLY A 1 77 ? -4.650 2.897 17.088 1.00 94.38 77 GLY A N 1
ATOM 569 C CA . GLY A 1 77 ? -5.900 3.477 16.594 1.00 94.38 77 GLY A CA 1
ATOM 570 C C . GLY A 1 77 ? -6.723 2.502 15.747 1.00 94.38 77 GLY A C 1
ATOM 571 O O . GLY A 1 77 ? -7.945 2.440 15.905 1.00 94.38 77 GLY A O 1
ATOM 572 N N . LEU A 1 78 ? -6.061 1.712 14.891 1.00 94.31 78 LEU A N 1
ATOM 573 C CA . LEU A 1 78 ? -6.701 0.646 14.114 1.00 94.31 78 LEU A CA 1
ATOM 574 C C . LEU A 1 78 ? -7.222 -0.490 15.002 1.00 94.31 78 LEU A C 1
ATOM 576 O O . LEU A 1 78 ? -8.341 -0.948 14.798 1.00 94.31 78 LEU A O 1
ATOM 580 N N . LYS A 1 79 ? -6.440 -0.930 15.998 1.00 94.81 79 LYS A N 1
ATOM 581 C CA . LYS A 1 79 ? -6.857 -1.977 16.953 1.00 94.81 79 LYS A CA 1
ATOM 582 C C . LYS A 1 79 ? -8.034 -1.554 17.824 1.00 94.81 79 LYS A C 1
ATOM 584 O O . LYS A 1 79 ? -8.818 -2.401 18.227 1.00 94.81 79 LYS A O 1
ATOM 589 N N . ALA A 1 80 ? -8.126 -0.268 18.138 1.00 95.31 80 ALA A N 1
ATOM 590 C CA . ALA A 1 80 ? -9.233 0.291 18.899 1.00 95.31 80 ALA A CA 1
ATOM 591 C C . ALA A 1 80 ? -10.504 0.488 18.052 1.00 95.31 80 ALA A C 1
ATOM 593 O O . ALA A 1 80 ? -11.505 0.955 18.586 1.00 95.31 80 ALA A O 1
ATOM 594 N N . GLU A 1 81 ? -10.455 0.189 16.745 1.00 94.31 81 GLU A N 1
ATOM 595 C CA . GLU A 1 81 ? -11.590 0.288 15.815 1.00 94.31 81 GLU A CA 1
ATOM 596 C C . GLU A 1 81 ? -12.248 1.677 15.808 1.00 94.31 81 GLU A C 1
ATOM 598 O O . GLU A 1 81 ? -13.437 1.844 15.540 1.00 94.31 81 GLU A O 1
ATOM 603 N N . THR A 1 82 ? -11.458 2.713 16.095 1.00 93.44 82 THR A N 1
ATOM 604 C CA . THR A 1 82 ? -11.961 4.086 16.151 1.00 93.44 82 THR A CA 1
ATOM 605 C C . THR A 1 82 ? -11.994 4.710 14.764 1.00 93.44 82 THR A C 1
ATOM 607 O O . THR A 1 82 ? -11.126 4.467 13.923 1.00 93.44 82 THR A O 1
ATOM 610 N N . GLU A 1 83 ? -12.963 5.597 14.541 1.00 95.06 83 GLU A N 1
ATOM 611 C CA . GLU A 1 83 ? -13.048 6.358 13.292 1.00 95.06 83 GLU A CA 1
ATOM 612 C C . GLU A 1 83 ? -11.807 7.229 13.074 1.00 95.06 83 GLU A C 1
ATOM 614 O O . GLU A 1 83 ? -11.321 7.328 11.949 1.00 95.06 83 GLU A O 1
ATOM 619 N N . GLN A 1 84 ? -11.266 7.811 14.150 1.00 95.19 84 GLN A N 1
ATOM 620 C CA . GLN A 1 84 ? -10.033 8.592 14.094 1.00 95.19 84 GLN A CA 1
ATOM 621 C C . GLN A 1 84 ? -8.836 7.719 13.699 1.00 95.19 84 GLN A C 1
ATOM 623 O O . GLN A 1 84 ? -8.108 8.083 12.784 1.00 95.19 84 GLN A O 1
ATOM 628 N N . GLY A 1 85 ? -8.668 6.541 14.309 1.00 95.06 85 GLY A N 1
ATOM 629 C CA . GLY A 1 85 ? -7.584 5.621 13.955 1.00 95.06 85 GLY A CA 1
ATOM 630 C C . GLY A 1 85 ? -7.669 5.123 12.509 1.00 95.06 85 GLY A C 1
ATOM 631 O O . GLY A 1 85 ? -6.656 5.050 11.813 1.00 95.06 85 GLY A O 1
ATOM 632 N N . TRP A 1 86 ? -8.881 4.845 12.018 1.00 96.25 86 TRP A N 1
ATOM 633 C CA . TRP A 1 86 ? -9.110 4.555 10.601 1.00 96.25 86 TRP A CA 1
ATOM 634 C C . TRP A 1 86 ? -8.767 5.753 9.701 1.00 96.25 86 TRP A C 1
ATOM 636 O O . TRP A 1 86 ? -8.084 5.581 8.690 1.00 96.25 86 TRP A O 1
ATOM 646 N N . ALA A 1 87 ? -9.196 6.964 10.065 1.00 96.50 87 ALA A N 1
ATOM 647 C CA . ALA A 1 87 ? -8.902 8.179 9.310 1.00 96.50 87 ALA A CA 1
ATOM 648 C C . ALA A 1 87 ? -7.390 8.439 9.226 1.00 96.50 87 ALA A C 1
ATOM 650 O O . ALA A 1 87 ? -6.879 8.678 8.131 1.00 96.50 87 ALA A O 1
ATOM 651 N N . ASP A 1 88 ? -6.679 8.307 10.347 1.00 95.75 88 ASP A N 1
ATOM 652 C CA . ASP A 1 88 ? -5.227 8.468 10.428 1.00 95.75 88 ASP A CA 1
ATOM 653 C C . ASP A 1 88 ? -4.492 7.435 9.571 1.00 95.75 88 ASP A C 1
ATOM 655 O O . ASP A 1 88 ? -3.497 7.759 8.927 1.00 95.75 88 ASP A O 1
ATOM 659 N N . TYR A 1 89 ? -4.982 6.196 9.502 1.00 95.62 89 TYR A N 1
ATOM 660 C CA . TYR A 1 89 ? -4.419 5.185 8.609 1.00 95.62 89 TYR A CA 1
ATOM 661 C C . TYR A 1 89 ? -4.562 5.559 7.127 1.00 95.62 89 TYR A C 1
ATOM 663 O O . TYR A 1 89 ? -3.601 5.462 6.355 1.00 95.62 89 TYR A O 1
ATOM 671 N N . ILE A 1 90 ? -5.751 6.018 6.735 1.00 96.44 90 ILE A N 1
ATOM 672 C CA . ILE A 1 90 ? -6.076 6.408 5.358 1.00 96.44 90 ILE A CA 1
ATOM 673 C C . ILE A 1 90 ? -5.210 7.592 4.905 1.00 96.44 90 ILE A C 1
ATOM 675 O O . ILE A 1 90 ? -4.664 7.570 3.798 1.00 96.44 90 ILE A O 1
ATOM 679 N N . THR A 1 91 ? -5.052 8.607 5.754 1.00 95.25 91 THR A N 1
ATOM 680 C CA . THR A 1 91 ? -4.307 9.827 5.420 1.00 95.25 91 THR A CA 1
ATOM 681 C C . THR A 1 91 ? -2.805 9.661 5.580 1.00 95.25 91 THR A C 1
ATOM 683 O O . THR A 1 91 ? -2.055 9.980 4.658 1.00 95.25 91 THR A O 1
ATOM 686 N N . ASN A 1 92 ? -2.361 9.126 6.717 1.00 92.94 92 ASN A N 1
ATOM 687 C CA . ASN A 1 92 ? -0.958 9.171 7.115 1.00 92.94 92 ASN A CA 1
ATOM 688 C C . ASN A 1 92 ? -0.160 7.930 6.695 1.00 92.94 92 ASN A C 1
ATOM 690 O O . ASN A 1 92 ? 1.066 7.994 6.723 1.00 92.94 92 ASN A O 1
ATOM 694 N N . CYS A 1 93 ? -0.808 6.825 6.290 1.00 93.62 93 CYS A N 1
ATOM 695 C CA . CYS A 1 93 ? -0.093 5.680 5.712 1.00 93.62 93 CYS A CA 1
ATOM 696 C C . CYS A 1 93 ? -0.478 5.338 4.271 1.00 93.62 93 CYS A C 1
ATOM 698 O O . CYS A 1 93 ? 0.399 5.074 3.456 1.00 93.62 93 CYS A O 1
ATOM 700 N N . ILE A 1 94 ? -1.768 5.326 3.921 1.00 92.31 94 ILE A N 1
ATOM 701 C CA . ILE A 1 94 ? -2.165 5.054 2.523 1.00 92.31 94 ILE A CA 1
ATOM 702 C C . ILE A 1 94 ? -1.937 6.290 1.631 1.00 92.31 94 ILE A C 1
ATOM 704 O O . ILE A 1 94 ? -1.930 6.185 0.404 1.00 92.31 94 ILE A O 1
ATOM 708 N N . PHE A 1 95 ? -1.693 7.460 2.233 1.00 92.06 95 PHE A N 1
ATOM 709 C CA . PHE A 1 95 ? -1.450 8.724 1.532 1.00 92.06 95 PHE A CA 1
ATOM 710 C C . PHE A 1 95 ? -2.621 9.116 0.627 1.00 92.06 95 PHE A C 1
ATOM 712 O O . PHE A 1 95 ? -2.458 9.535 -0.520 1.00 92.06 95 PHE A O 1
ATOM 719 N N . THR A 1 96 ? -3.838 8.940 1.136 1.00 92.81 96 THR A N 1
ATOM 720 C CA . THR A 1 96 ? -5.069 9.252 0.413 1.00 92.81 96 THR A CA 1
ATOM 721 C C . THR A 1 96 ? -6.067 9.963 1.331 1.00 92.81 96 THR A C 1
ATOM 723 O O . THR A 1 96 ? -5.768 10.261 2.480 1.00 92.81 96 THR A O 1
ATOM 726 N N . THR A 1 97 ? -7.251 10.307 0.833 1.00 95.50 97 THR A N 1
ATOM 727 C CA . THR A 1 97 ? -8.210 11.133 1.576 1.00 95.50 97 THR A CA 1
ATOM 728 C C . THR A 1 97 ? -9.335 10.319 2.202 1.00 95.50 97 THR A C 1
ATOM 730 O O . THR A 1 97 ? -9.809 9.321 1.653 1.00 95.50 97 THR A O 1
ATOM 733 N N . VAL A 1 98 ? -9.809 10.770 3.359 1.00 97.38 98 VAL A N 1
ATOM 734 C CA . VAL A 1 98 ? -11.075 10.292 3.914 1.00 97.38 98 VAL A CA 1
ATOM 735 C C . VAL A 1 98 ? -12.212 10.830 3.051 1.00 97.38 98 VAL A C 1
ATOM 737 O O . VAL A 1 98 ? -12.286 12.025 2.777 1.00 97.38 98 VAL A O 1
ATOM 740 N N . THR A 1 99 ? -13.097 9.934 2.626 1.00 97.44 99 THR A N 1
ATOM 741 C CA . THR A 1 99 ? -14.328 10.272 1.907 1.00 97.44 99 THR A CA 1
ATOM 742 C C . THR A 1 99 ? -15.509 9.593 2.583 1.00 97.44 99 THR A C 1
ATOM 744 O O . THR A 1 99 ? -15.346 8.553 3.231 1.00 97.44 99 THR A O 1
ATOM 747 N N . ASP A 1 100 ? -16.708 10.147 2.404 1.00 97.81 100 ASP A N 1
ATOM 748 C CA . ASP A 1 100 ? -17.933 9.566 2.966 1.00 97.81 100 ASP A CA 1
ATOM 749 C C . ASP A 1 100 ? -18.188 8.141 2.464 1.00 97.81 100 ASP A C 1
ATOM 751 O O . ASP A 1 100 ? -18.649 7.286 3.221 1.00 97.81 100 ASP A O 1
ATOM 755 N N . GLU A 1 101 ? -17.821 7.852 1.214 1.00 97.12 101 GLU A N 1
ATOM 756 C CA . GLU A 1 101 ? -17.922 6.517 0.626 1.00 97.12 101 GLU A CA 1
ATOM 757 C C . GLU A 1 101 ? -17.021 5.504 1.347 1.00 97.12 101 GLU A C 1
ATOM 759 O O . GLU A 1 101 ? -17.499 4.467 1.810 1.00 97.12 101 GLU A O 1
ATOM 764 N N . ARG A 1 102 ? -15.732 5.820 1.532 1.00 96.56 102 ARG A N 1
ATOM 765 C CA . ARG A 1 102 ? -14.788 4.935 2.240 1.00 96.56 102 ARG A CA 1
ATOM 766 C C . ARG A 1 102 ? -15.202 4.725 3.694 1.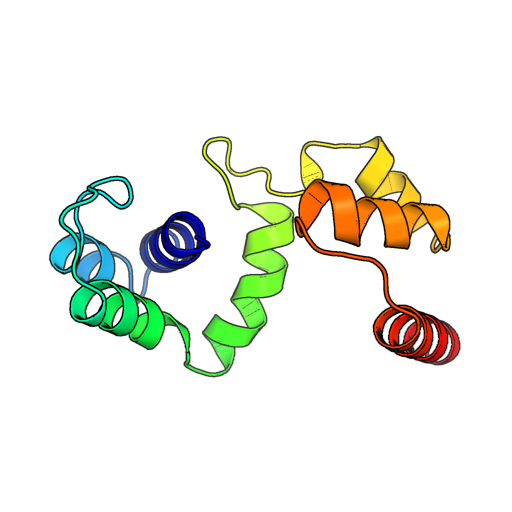00 96.56 102 ARG A C 1
ATOM 768 O O . ARG A 1 102 ? -15.121 3.613 4.211 1.00 96.56 102 ARG A O 1
ATOM 775 N N . LYS A 1 103 ? -15.705 5.785 4.326 1.00 97.50 103 LYS A N 1
ATOM 776 C CA . LYS A 1 103 ? -16.225 5.769 5.696 1.00 97.50 103 LYS A CA 1
ATOM 777 C C . LYS A 1 103 ? -17.467 4.889 5.828 1.00 97.50 103 LYS A C 1
ATOM 779 O O . LYS A 1 103 ? -17.623 4.164 6.807 1.00 97.50 103 LYS A O 1
ATOM 784 N N . SER A 1 104 ? -18.349 4.935 4.828 1.00 97.38 104 SER A N 1
ATOM 785 C CA . SER A 1 104 ? -19.529 4.073 4.734 1.00 97.38 104 SER A CA 1
ATOM 786 C C . SER A 1 104 ? -19.141 2.597 4.641 1.00 97.38 104 SER A C 1
ATOM 788 O O . SER A 1 104 ? -19.697 1.782 5.375 1.00 97.38 104 SER A O 1
ATOM 790 N N . VAL A 1 105 ? -18.150 2.256 3.808 1.00 96.06 105 VAL A N 1
ATOM 791 C CA . VAL A 1 105 ? -17.627 0.882 3.711 1.00 96.06 105 VAL A CA 1
ATOM 792 C C . VAL A 1 105 ? -17.024 0.433 5.040 1.00 96.06 105 VAL A C 1
ATOM 794 O O . VAL A 1 105 ? -17.399 -0.622 5.535 1.00 96.06 105 VAL A O 1
ATOM 797 N N . TRP A 1 106 ? -16.170 1.248 5.662 1.00 95.94 106 TRP A N 1
ATOM 798 C CA . TRP A 1 106 ? -15.555 0.918 6.952 1.00 95.94 106 TRP A CA 1
ATOM 799 C C . TRP A 1 106 ? -16.590 0.623 8.050 1.00 95.94 106 TRP A C 1
ATOM 801 O O . TRP A 1 106 ? -16.506 -0.415 8.704 1.00 95.94 106 TRP A O 1
ATOM 811 N N . ARG A 1 107 ? -17.627 1.462 8.196 1.00 96.19 107 ARG A N 1
ATOM 812 C CA . ARG A 1 107 ? -18.717 1.216 9.159 1.00 96.19 107 ARG A CA 1
ATOM 813 C C . ARG A 1 107 ? -19.493 -0.068 8.873 1.00 96.19 107 ARG A C 1
ATOM 815 O O . ARG A 1 107 ? -19.850 -0.777 9.807 1.00 96.19 107 ARG A O 1
ATOM 822 N N . LYS A 1 108 ? -19.761 -0.371 7.597 1.00 96.75 108 LYS A N 1
ATOM 823 C CA . LYS A 1 108 ? -20.412 -1.631 7.204 1.00 96.75 108 LYS A CA 1
ATOM 824 C C . LYS A 1 108 ? -19.545 -2.838 7.546 1.00 96.75 108 LYS A C 1
ATOM 826 O O . LYS A 1 108 ? -20.086 -3.835 8.002 1.00 96.75 108 LYS A O 1
ATOM 831 N N . THR A 1 109 ? -18.231 -2.736 7.346 1.00 94.88 109 THR A N 1
ATOM 832 C CA . THR A 1 109 ? -17.289 -3.793 7.720 1.00 94.88 109 THR A CA 1
ATOM 833 C C . THR A 1 109 ? -17.308 -4.028 9.223 1.00 94.88 109 THR A C 1
ATOM 835 O O . THR A 1 109 ? -17.476 -5.171 9.615 1.00 94.88 109 THR A O 1
ATOM 838 N N . LEU A 1 110 ? -17.222 -2.980 10.053 1.00 93.62 110 LEU A N 1
ATOM 839 C CA . LEU A 1 110 ? -17.281 -3.124 11.516 1.00 93.62 110 LEU A CA 1
ATOM 840 C C . LEU A 1 110 ? -18.585 -3.765 12.002 1.00 93.62 110 LEU A C 1
ATOM 842 O O . LEU A 1 110 ? -18.563 -4.584 12.908 1.00 93.62 110 LEU A O 1
ATOM 846 N N . ALA A 1 111 ? -19.717 -3.429 11.384 1.00 94.81 111 ALA A N 1
ATOM 847 C CA . ALA A 1 111 ? -21.009 -4.016 11.738 1.00 94.81 111 ALA A CA 1
ATOM 848 C C . ALA A 1 111 ? -21.159 -5.500 11.340 1.00 94.81 111 ALA A C 1
ATOM 850 O O . ALA A 1 111 ? -22.159 -6.119 11.698 1.00 94.81 111 ALA A O 1
ATOM 851 N N . ALA A 1 112 ? -20.223 -6.044 10.556 1.00 93.44 112 ALA A N 1
ATOM 852 C CA . ALA A 1 112 ? -20.229 -7.427 10.082 1.00 93.44 112 ALA A CA 1
ATOM 853 C C . ALA A 1 112 ? -19.242 -8.342 10.835 1.00 93.44 112 ALA A C 1
ATOM 855 O O . ALA A 1 112 ? -19.127 -9.514 10.470 1.00 93.44 112 ALA A O 1
ATOM 856 N N . ILE A 1 113 ? -18.523 -7.805 11.828 1.00 80.62 113 ILE A N 1
ATOM 857 C CA . ILE A 1 113 ? -17.613 -8.532 12.731 1.00 80.62 113 ILE A CA 1
ATOM 858 C C . ILE A 1 113 ? -18.404 -8.996 13.956 1.00 80.62 113 ILE A C 1
ATOM 860 O O . ILE A 1 113 ? -18.183 -10.152 14.380 1.00 80.62 113 ILE A O 1
#

Foldseek 3Di:
DCLLLLLVLLCVDPVRNVVSCVLPVDSPPPPRDPVSSVVSNVSQPPPVSVVVSVVQQCQQDDPVGGHVVVDVQLVVLVVVLDPVSVQCCVCVRVVHHDDPVVVVVSVVVVVVD

pLDDT: mean 95.08, std 5.18, range [50.22, 98.56]

Organism: Pleurotus eryngii (NCBI:txid5323)

Radius of gyration: 15.98 Å; chains: 1; bounding box: 38×27×40 Å